Protein AF-A0A4Y1ZTB7-F1 (afdb_monomer)

Structure (mmCIF, N/CA/C/O backbone):
data_AF-A0A4Y1ZTB7-F1
#
_entry.id   A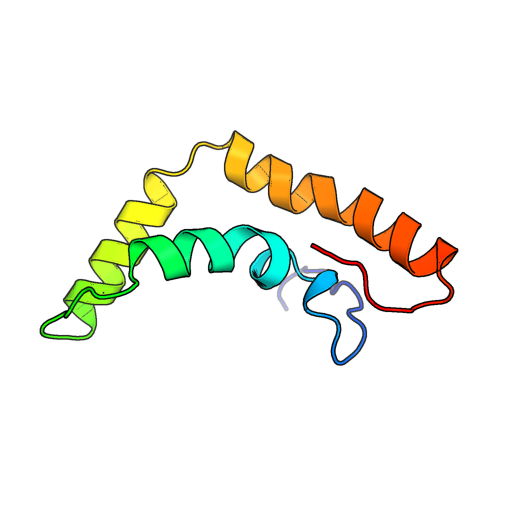F-A0A4Y1ZTB7-F1
#
loop_
_atom_site.group_PDB
_atom_site.id
_atom_site.type_symbol
_atom_site.label_atom_id
_atom_site.label_alt_id
_atom_site.label_comp_id
_atom_site.label_asym_id
_atom_site.label_entity_id
_atom_site.label_seq_id
_atom_site.pdbx_PDB_ins_code
_atom_site.Cartn_x
_atom_site.Cartn_y
_atom_site.Cartn_z
_atom_site.occupancy
_atom_site.B_iso_or_equiv
_atom_site.auth_seq_id
_atom_site.auth_comp_id
_atom_site.auth_asym_id
_atom_site.auth_atom_id
_atom_site.pdbx_PDB_model_num
ATOM 1 N N . MET A 1 1 ? -9.021 24.275 -11.525 1.00 59.78 1 MET A N 1
ATOM 2 C CA . MET A 1 1 ? -8.265 23.075 -11.941 1.00 59.78 1 MET A CA 1
ATOM 3 C C . MET A 1 1 ? -7.295 22.753 -10.824 1.00 59.78 1 MET A C 1
ATOM 5 O O . MET A 1 1 ? -6.582 23.649 -10.395 1.00 59.78 1 MET A O 1
ATOM 9 N N . SER A 1 2 ? -7.337 21.547 -10.269 1.00 79.81 2 SER A N 1
ATOM 10 C CA . SER A 1 2 ? -6.418 21.152 -9.201 1.00 79.81 2 SER A CA 1
ATOM 11 C C . SER A 1 2 ? -4.992 21.052 -9.765 1.00 79.81 2 SER A C 1
ATOM 13 O O . SER A 1 2 ? -4.810 20.374 -10.770 1.00 79.81 2 SER A O 1
ATOM 15 N N . GLY A 1 3 ? -4.004 21.726 -9.166 1.00 91.94 3 GLY A N 1
ATOM 16 C CA . GLY A 1 3 ? -2.615 21.824 -9.659 1.00 91.94 3 GLY A CA 1
ATOM 17 C C . GLY A 1 3 ? -1.773 20.543 -9.544 1.00 91.94 3 GLY A C 1
ATOM 18 O O . GLY A 1 3 ? -0.584 20.618 -9.252 1.00 91.94 3 GLY A O 1
ATOM 19 N N . TRP A 1 4 ? -2.384 19.372 -9.722 1.00 91.88 4 TRP A N 1
ATOM 20 C CA . TRP A 1 4 ? -1.723 18.071 -9.628 1.00 91.88 4 TRP A CA 1
ATOM 21 C C . TRP A 1 4 ? -1.105 17.660 -10.965 1.00 91.88 4 TRP A C 1
ATOM 23 O O . TRP A 1 4 ? -1.707 17.848 -12.020 1.00 91.88 4 TRP A O 1
ATOM 33 N N . SER A 1 5 ? 0.074 17.039 -10.903 1.00 93.69 5 SER A N 1
ATOM 34 C CA . SER A 1 5 ? 0.678 16.338 -12.041 1.00 93.69 5 SER A CA 1
ATOM 35 C C . SER A 1 5 ? 0.298 14.861 -12.000 1.00 93.69 5 SER A C 1
ATOM 37 O O . SER A 1 5 ? 0.423 14.219 -10.957 1.00 93.69 5 SER A O 1
ATOM 39 N N . LEU A 1 6 ? -0.157 14.322 -13.132 1.00 92.19 6 LEU A N 1
ATOM 40 C CA . LEU A 1 6 ? -0.500 12.908 -13.257 1.00 92.19 6 LEU A CA 1
ATOM 41 C C . LEU A 1 6 ? 0.751 12.087 -13.588 1.00 92.19 6 LEU A C 1
ATOM 43 O O . LEU A 1 6 ? 1.445 12.374 -14.562 1.00 92.19 6 LEU A O 1
ATOM 47 N N . ILE A 1 7 ? 1.014 11.049 -12.797 1.00 91.19 7 ILE A N 1
ATOM 48 C CA . ILE A 1 7 ? 2.069 10.072 -13.082 1.00 91.19 7 ILE A CA 1
ATOM 49 C C . ILE A 1 7 ? 1.510 9.039 -14.066 1.00 91.19 7 ILE A C 1
ATOM 51 O O . ILE A 1 7 ? 0.418 8.513 -13.852 1.00 91.19 7 ILE A O 1
ATOM 55 N N . GLN A 1 8 ? 2.249 8.746 -15.140 1.00 92.94 8 GLN A N 1
ATOM 56 C CA . GLN A 1 8 ? 1.850 7.706 -16.089 1.00 92.94 8 GLN A CA 1
ATOM 57 C C . GLN A 1 8 ? 1.896 6.329 -15.419 1.00 92.94 8 GLN A C 1
ATOM 59 O O . GLN A 1 8 ? 2.878 5.983 -14.763 1.00 92.94 8 GLN A O 1
ATOM 64 N N . HIS A 1 9 ? 0.837 5.544 -15.604 1.00 93.75 9 HIS A N 1
ATOM 65 C CA . HIS A 1 9 ? 0.728 4.194 -15.068 1.00 93.75 9 HIS A CA 1
ATOM 66 C C . HIS A 1 9 ? 0.397 3.2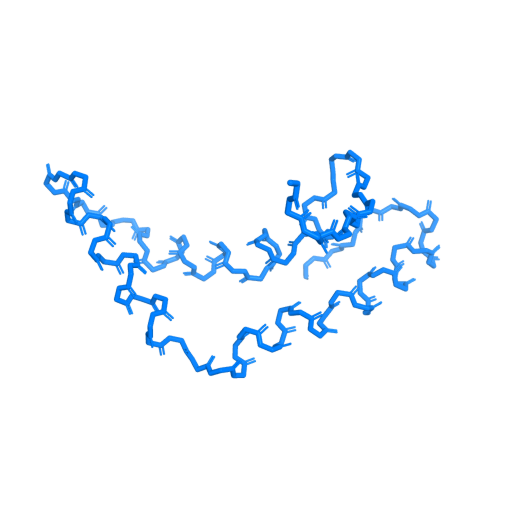16 -16.204 1.00 93.75 9 HIS A C 1
ATOM 68 O O . HIS A 1 9 ? -0.618 3.416 -16.879 1.00 93.75 9 HIS A O 1
ATOM 74 N N . PRO A 1 10 ? 1.241 2.199 -16.458 1.00 94.06 10 PRO A N 1
ATOM 75 C CA . PRO A 1 10 ? 0.971 1.214 -17.497 1.00 94.06 10 PRO A CA 1
ATOM 76 C C . PRO A 1 10 ? -0.272 0.367 -17.168 1.00 94.06 10 PRO A C 1
ATOM 78 O O . PRO A 1 10 ? -0.593 0.151 -15.996 1.00 94.06 10 PRO A O 1
ATOM 81 N N . PRO A 1 11 ? -1.000 -0.111 -18.193 1.00 95.69 11 PRO A N 1
ATOM 82 C CA . PRO A 1 11 ? -2.157 -0.972 -17.986 1.00 95.69 11 PRO A CA 1
ATOM 83 C C . PRO A 1 11 ? -1.737 -2.311 -17.363 1.00 95.69 11 PRO A C 1
ATOM 85 O O . PRO A 1 11 ? -0.682 -2.849 -17.682 1.00 95.69 11 PRO A O 1
ATOM 88 N N . TYR A 1 12 ? -2.605 -2.873 -16.515 1.00 93.88 12 TYR A N 1
ATOM 89 C CA . TYR A 1 12 ? -2.417 -4.180 -15.868 1.00 93.88 12 TYR A CA 1
ATOM 90 C C . TYR A 1 12 ? -1.160 -4.314 -14.993 1.00 93.88 12 TYR A C 1
ATOM 92 O O . TYR A 1 12 ? -0.667 -5.427 -14.839 1.00 93.88 12 TYR A O 1
ATOM 100 N N . SER A 1 13 ? -0.672 -3.229 -14.380 1.00 94.94 13 SER A N 1
ATOM 101 C CA . SER A 1 13 ? 0.544 -3.246 -13.545 1.00 94.94 13 SER A CA 1
ATOM 102 C C . SER A 1 13 ? 0.284 -2.997 -12.048 1.00 94.94 13 SER A C 1
ATOM 104 O O . SER A 1 13 ? 0.805 -2.033 -11.476 1.00 94.94 13 SER A O 1
ATOM 106 N N . PRO A 1 14 ? -0.497 -3.853 -11.355 1.00 95.19 14 PRO A N 1
ATOM 107 C CA . PRO A 1 14 ? -0.716 -3.722 -9.911 1.00 95.19 14 PRO A C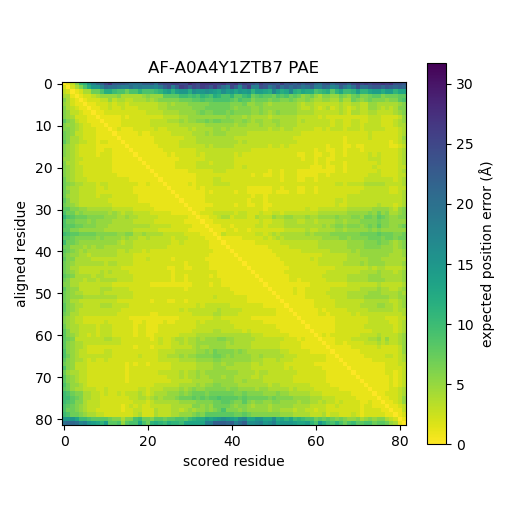A 1
ATOM 108 C C . PRO A 1 14 ? 0.582 -3.906 -9.104 1.00 95.19 14 PRO A C 1
ATOM 110 O O . PRO A 1 14 ? 0.727 -3.401 -7.994 1.00 95.19 14 PRO A O 1
ATOM 113 N N . ASP A 1 15 ? 1.573 -4.595 -9.661 1.00 95.25 15 ASP A N 1
ATOM 114 C CA . ASP A 1 15 ? 2.927 -4.697 -9.124 1.00 95.25 15 ASP A CA 1
ATOM 115 C C . ASP A 1 15 ? 3.688 -3.360 -9.128 1.00 95.25 15 ASP A C 1
ATOM 117 O O . ASP A 1 15 ? 4.677 -3.230 -8.407 1.00 95.25 15 ASP A O 1
ATOM 121 N N . LEU A 1 16 ? 3.205 -2.345 -9.849 1.00 95.75 16 LEU A N 1
ATOM 122 C CA . LEU A 1 16 ? 3.744 -0.983 -9.856 1.00 95.75 16 LEU A CA 1
ATOM 123 C C . LEU A 1 16 ? 2.855 0.026 -9.111 1.00 95.75 16 LEU A C 1
ATOM 125 O O . LEU A 1 16 ? 3.180 1.211 -9.067 1.00 95.75 16 LEU A O 1
ATOM 129 N N . ALA A 1 17 ? 1.755 -0.421 -8.500 1.00 95.50 17 ALA A N 1
ATOM 130 C CA . ALA A 1 17 ? 0.859 0.416 -7.710 1.00 95.50 17 ALA A CA 1
ATOM 131 C C . ALA A 1 17 ? 1.0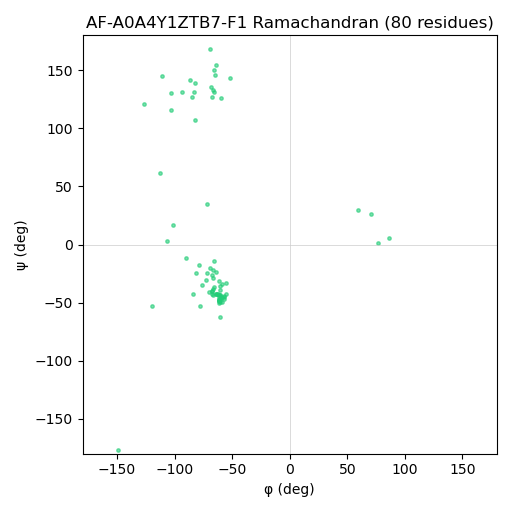85 0.184 -6.201 1.00 95.50 17 ALA A C 1
ATOM 133 O O . ALA A 1 17 ? 0.797 -0.909 -5.703 1.00 95.50 17 ALA A O 1
ATOM 134 N N . PRO A 1 18 ? 1.554 1.188 -5.427 1.00 95.50 18 PRO A N 1
ATOM 135 C CA . PRO A 1 18 ? 1.791 1.030 -3.986 1.00 95.50 18 PRO A CA 1
ATOM 136 C C . PRO A 1 18 ? 0.563 0.549 -3.208 1.00 95.50 18 PRO A C 1
ATOM 138 O O . PRO A 1 18 ? 0.690 -0.228 -2.258 1.00 95.50 18 PRO A O 1
ATOM 141 N N . SER A 1 19 ? -0.635 0.945 -3.639 1.00 96.06 19 SER A N 1
ATOM 142 C CA . SER A 1 19 ? -1.890 0.460 -3.066 1.00 96.06 19 SER A CA 1
ATOM 143 C C . SER A 1 19 ? -1.998 -1.069 -3.137 1.00 96.06 19 SER A C 1
ATOM 145 O O . SER A 1 19 ? -2.308 -1.712 -2.138 1.00 96.06 19 SER A O 1
ATOM 147 N N . ASP A 1 20 ? -1.668 -1.675 -4.277 1.00 96.19 20 ASP A N 1
ATOM 148 C CA . ASP A 1 20 ? -1.843 -3.110 -4.522 1.00 96.19 20 ASP A CA 1
ATOM 149 C C . ASP A 1 20 ? -0.692 -3.971 -3.999 1.00 96.19 20 ASP A C 1
ATOM 151 O O . ASP A 1 20 ? -0.907 -5.055 -3.427 1.00 96.19 20 ASP A O 1
ATOM 155 N N . PHE A 1 21 ? 0.552 -3.525 -4.196 1.00 95.06 21 PHE A N 1
ATOM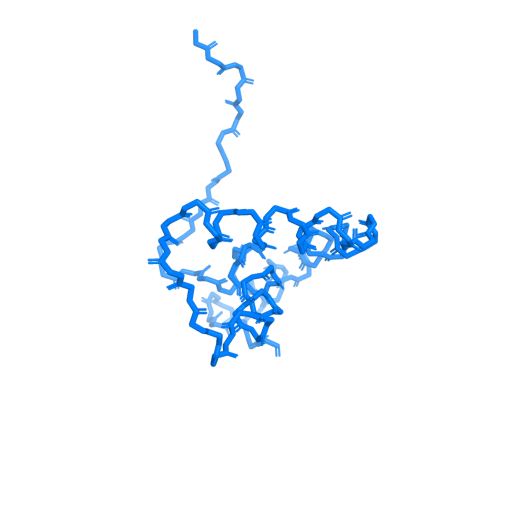 156 C CA . PHE A 1 21 ? 1.702 -4.318 -3.774 1.00 95.06 21 PHE A CA 1
ATOM 157 C C . PHE A 1 21 ? 2.025 -4.178 -2.287 1.00 95.06 21 PHE A C 1
ATOM 159 O O . PHE A 1 21 ? 2.593 -5.115 -1.727 1.00 95.06 21 PHE A O 1
ATOM 166 N N . HIS A 1 22 ? 1.642 -3.067 -1.645 1.00 96.56 22 HIS A N 1
ATOM 167 C CA . HIS A 1 22 ? 2.015 -2.767 -0.260 1.00 96.56 22 HIS A CA 1
ATOM 168 C C . HIS A 1 22 ? 0.823 -2.619 0.688 1.00 96.56 22 HIS A C 1
ATOM 170 O O . HIS A 1 22 ? 0.781 -3.304 1.705 1.00 96.56 22 HIS A O 1
ATOM 176 N N . LEU A 1 23 ? -0.158 -1.767 0.372 1.00 97.31 23 LEU A N 1
ATOM 177 C CA . LEU A 1 23 ? -1.227 -1.397 1.316 1.00 97.31 23 LEU A CA 1
ATOM 178 C C . LEU A 1 23 ? -2.317 -2.471 1.456 1.00 97.31 23 LEU A C 1
ATOM 180 O O . LEU A 1 23 ? -2.653 -2.897 2.563 1.00 97.31 23 LEU A O 1
ATOM 184 N N . PHE A 1 24 ? -2.888 -2.920 0.338 1.00 96.12 24 PHE A N 1
ATOM 185 C CA . PHE A 1 24 ? -4.081 -3.765 0.345 1.00 96.12 24 PHE A CA 1
ATOM 186 C C . PHE A 1 24 ? -3.821 -5.188 0.830 1.00 96.12 24 PHE A C 1
ATOM 188 O O . PHE A 1 24 ? -4.743 -5.827 1.323 1.00 96.12 24 PHE A O 1
ATOM 195 N N . GLY A 1 25 ? -2.593 -5.699 0.726 1.00 96.12 25 GLY A N 1
ATOM 196 C CA . GLY A 1 25 ? -2.251 -7.030 1.237 1.00 96.12 25 GLY A CA 1
ATOM 197 C C . GLY A 1 25 ? -2.466 -7.140 2.755 1.00 96.12 25 GLY A C 1
ATOM 198 O O . GLY A 1 25 ? -3.311 -7.923 3.188 1.00 96.12 25 GLY A O 1
ATOM 199 N N . PRO A 1 26 ? -1.741 -6.352 3.567 1.00 97.69 26 PRO A N 1
ATOM 200 C CA . PRO A 1 26 ? -1.948 -6.256 5.010 1.00 97.69 26 PRO A CA 1
ATOM 201 C C . PRO A 1 26 ? -3.384 -5.891 5.396 1.00 97.69 26 PRO A C 1
ATOM 203 O O . PRO A 1 26 ? -3.943 -6.529 6.285 1.00 97.69 26 PRO A O 1
ATOM 206 N N . LEU A 1 27 ? -4.007 -4.943 4.688 1.00 97.88 27 LEU A N 1
ATOM 207 C CA . LEU A 1 27 ? -5.386 -4.543 4.970 1.00 97.88 27 LEU A CA 1
ATOM 208 C C . LEU A 1 27 ? -6.372 -5.702 4.787 1.00 97.88 27 LEU A C 1
ATOM 210 O O . LEU A 1 27 ? -7.163 -5.984 5.681 1.00 97.88 27 LEU A O 1
ATOM 214 N N . LYS A 1 28 ? -6.287 -6.426 3.664 1.00 96.69 28 LYS A N 1
ATOM 215 C CA . LYS A 1 28 ? -7.124 -7.606 3.395 1.00 96.69 28 LYS A CA 1
ATOM 216 C C . LYS A 1 28 ? -6.917 -8.707 4.431 1.00 96.69 28 LYS A C 1
ATOM 218 O O . LYS A 1 28 ? -7.877 -9.377 4.784 1.00 96.69 28 LYS A O 1
ATOM 223 N N . ARG A 1 29 ? -5.693 -8.888 4.942 1.00 97.38 29 ARG A N 1
ATOM 224 C CA . ARG A 1 29 ? -5.431 -9.831 6.047 1.00 97.38 29 ARG A CA 1
ATOM 225 C C . ARG A 1 29 ? -6.102 -9.3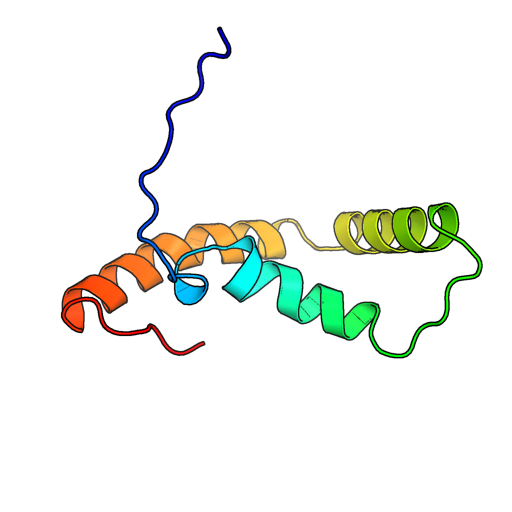85 7.344 1.00 97.38 29 ARG A C 1
ATOM 227 O O . ARG A 1 29 ? -6.603 -10.231 8.068 1.00 97.38 29 ARG A O 1
ATOM 234 N N . HIS A 1 30 ? -6.121 -8.082 7.623 1.00 97.31 30 HIS A N 1
ATOM 235 C CA . HIS A 1 30 ? -6.750 -7.525 8.823 1.00 97.31 30 HIS A CA 1
ATOM 236 C C . HIS A 1 30 ? -8.275 -7.662 8.819 1.00 97.31 30 HIS A C 1
ATOM 238 O O . HIS A 1 30 ? -8.866 -7.941 9.860 1.00 97.31 30 HIS A O 1
ATOM 244 N N . ILE A 1 31 ? -8.914 -7.459 7.666 1.00 96.94 31 ILE A N 1
ATOM 245 C CA . ILE A 1 31 ? -10.378 -7.575 7.528 1.00 96.94 31 ILE A CA 1
ATOM 246 C C . ILE A 1 31 ? -10.842 -8.985 7.142 1.00 96.94 31 ILE A C 1
ATOM 248 O O . ILE A 1 31 ? -12.033 -9.277 7.180 1.00 96.94 31 ILE A O 1
ATOM 252 N N . GLY A 1 32 ? -9.917 -9.862 6.755 1.00 97.06 32 GLY A N 1
ATOM 253 C CA . GLY A 1 32 ? -10.224 -11.215 6.312 1.00 97.06 32 GLY A CA 1
ATOM 254 C C . GLY A 1 32 ? -10.930 -12.020 7.400 1.00 97.06 32 GLY A C 1
ATOM 255 O O . GLY A 1 32 ? -10.439 -12.126 8.520 1.00 97.06 32 GLY A O 1
ATOM 256 N N . GLY A 1 33 ? -12.088 -12.591 7.062 1.00 95.31 33 GLY A N 1
ATOM 257 C CA . GLY A 1 33 ? -12.886 -13.411 7.979 1.00 95.31 33 GLY A CA 1
ATOM 258 C C . GLY A 1 33 ? -13.689 -12.626 9.021 1.00 95.31 33 GLY A C 1
ATOM 259 O O . GLY A 1 33 ? -14.384 -13.247 9.822 1.00 95.31 33 GLY A O 1
ATOM 260 N N . LYS A 1 34 ? -13.631 -11.288 9.018 1.00 96.50 34 LYS A N 1
ATOM 261 C CA . LYS A 1 34 ? -14.513 -10.456 9.843 1.00 96.50 34 LYS A CA 1
ATOM 262 C C . LYS A 1 34 ? -15.863 -10.282 9.150 1.00 96.50 34 LYS A C 1
ATOM 264 O O . LYS A 1 34 ? -15.924 -10.068 7.940 1.00 96.50 34 LYS A O 1
ATOM 269 N N . HIS A 1 35 ? -16.931 -10.346 9.937 1.00 97.44 35 HIS A N 1
ATOM 270 C CA . HIS A 1 35 ? -18.271 -9.955 9.520 1.00 97.44 35 HIS A CA 1
ATOM 271 C C . HIS A 1 35 ? -18.588 -8.590 10.127 1.00 97.44 35 HIS A C 1
ATOM 273 O O . HIS A 1 35 ? -18.396 -8.397 11.326 1.00 97.44 35 HIS A O 1
ATOM 279 N N . PHE A 1 36 ? -19.055 -7.668 9.294 1.00 97.19 36 PHE A N 1
ATOM 280 C CA . PHE A 1 36 ? -19.494 -6.328 9.683 1.00 97.19 36 PHE A CA 1
ATOM 281 C C . PHE A 1 36 ? -21.011 -6.253 9.508 1.00 97.19 36 PHE A C 1
ATOM 283 O O . PHE A 1 36 ? -21.540 -6.923 8.614 1.00 97.19 36 PHE A O 1
ATOM 290 N N . ALA A 1 37 ? -21.710 -5.521 10.379 1.00 97.69 37 ALA A N 1
ATOM 291 C CA . ALA A 1 37 ? -23.168 -5.451 10.318 1.00 97.69 37 ALA A CA 1
ATOM 292 C C . ALA A 1 37 ? -23.643 -4.531 9.185 1.00 97.69 37 ALA A C 1
ATOM 294 O O . ALA A 1 37 ? -24.651 -4.828 8.543 1.00 97.69 37 ALA A O 1
ATOM 295 N N . ASP A 1 38 ? -22.890 -3.462 8.923 1.00 98.06 38 ASP A N 1
ATOM 296 C CA . ASP A 1 38 ? -23.172 -2.451 7.908 1.00 98.06 38 ASP A CA 1
ATOM 297 C C . ASP A 1 38 ? -21.887 -1.827 7.319 1.00 98.06 38 ASP A C 1
ATOM 299 O O . ASP A 1 38 ? -20.757 -2.257 7.591 1.00 98.06 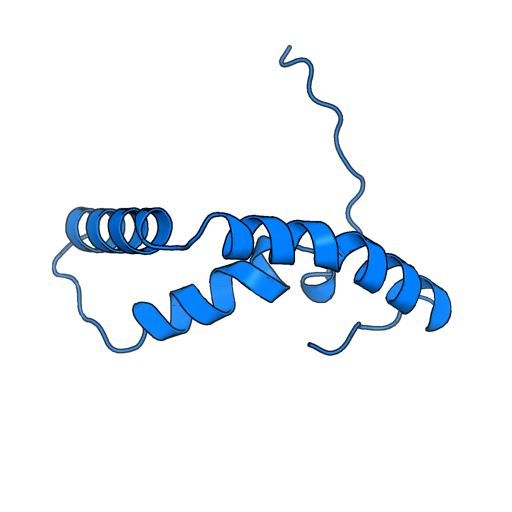38 ASP A O 1
ATOM 303 N N . ASP A 1 39 ? -22.078 -0.841 6.439 1.00 98.00 39 ASP A N 1
ATOM 304 C CA . ASP A 1 39 ? -20.993 -0.142 5.754 1.00 98.00 39 ASP A CA 1
ATOM 305 C C . ASP A 1 39 ? -20.240 0.810 6.701 1.00 98.00 39 ASP A C 1
ATOM 307 O O . ASP A 1 39 ? -19.035 1.028 6.541 1.00 98.00 39 ASP A O 1
ATOM 311 N N . GLU A 1 40 ? -20.921 1.374 7.698 1.00 98.25 40 GLU A N 1
ATOM 312 C CA . GLU A 1 40 ? -20.334 2.249 8.709 1.00 98.25 40 GLU A CA 1
ATOM 313 C C . GLU A 1 40 ? -19.313 1.498 9.574 1.00 98.25 40 GLU A C 1
ATOM 315 O O . GLU A 1 40 ? -18.208 2.004 9.808 1.00 98.25 40 GLU A O 1
ATOM 320 N N . ASP A 1 41 ? -19.636 0.269 9.977 1.00 98.06 41 ASP A N 1
ATOM 321 C CA . ASP A 1 41 ? -18.764 -0.614 10.750 1.00 98.06 41 ASP A CA 1
ATOM 322 C C . ASP A 1 41 ? -17.448 -0.906 10.012 1.00 98.06 41 ASP A C 1
ATOM 324 O O . ASP A 1 41 ? -16.353 -0.746 10.569 1.00 98.06 41 ASP A O 1
ATOM 328 N N . ILE A 1 42 ? -17.525 -1.305 8.736 1.00 97.69 42 ILE A N 1
ATOM 329 C CA . ILE A 1 42 ? -16.321 -1.581 7.939 1.00 97.69 42 ILE A CA 1
ATOM 330 C C . ILE A 1 42 ? -15.528 -0.297 7.674 1.00 97.69 42 ILE A C 1
ATOM 332 O O . ILE A 1 42 ? -14.300 -0.312 7.774 1.00 97.69 42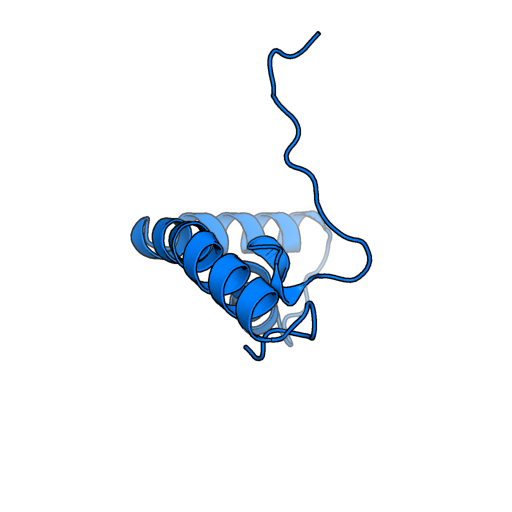 ILE A O 1
ATOM 336 N N . GLN A 1 43 ? -16.182 0.835 7.395 1.00 98.12 43 GLN A N 1
ATOM 337 C CA . GLN A 1 43 ? -15.488 2.115 7.229 1.00 98.12 43 GLN A CA 1
ATOM 338 C C . GLN A 1 43 ? -14.729 2.517 8.498 1.00 98.12 43 GLN A C 1
ATOM 340 O O . GLN A 1 43 ? -13.572 2.943 8.413 1.00 98.12 43 GLN A O 1
ATOM 345 N N . HIS A 1 44 ? -15.344 2.350 9.671 1.00 98.00 44 HIS A N 1
ATOM 346 C CA . HIS A 1 44 ? -14.709 2.643 10.950 1.00 98.00 44 HIS A CA 1
ATOM 347 C C . HIS A 1 44 ? -13.472 1.767 11.180 1.00 98.00 44 HIS A C 1
ATOM 349 O O . HIS A 1 44 ? -12.393 2.290 11.473 1.00 98.00 44 HIS A O 1
ATOM 355 N N . GLU A 1 45 ? -13.594 0.455 10.974 1.00 98.06 45 GLU A N 1
ATOM 356 C CA . GLU A 1 45 ? -12.492 -0.496 11.142 1.00 98.06 45 GLU A CA 1
ATOM 357 C C . GLU A 1 45 ? -11.329 -0.208 10.178 1.00 98.06 45 GLU A C 1
ATOM 359 O O . GLU A 1 45 ? -10.160 -0.216 10.578 1.00 98.06 45 GLU A O 1
ATOM 364 N N . LEU A 1 46 ? -11.633 0.100 8.912 1.00 97.75 46 LEU A N 1
ATOM 365 C CA . LEU A 1 46 ? -10.631 0.476 7.912 1.00 97.75 46 LEU A CA 1
ATOM 366 C C . LEU A 1 46 ? -9.877 1.746 8.325 1.00 97.75 46 LEU A C 1
ATOM 368 O O . LEU A 1 46 ? -8.644 1.781 8.269 1.00 97.75 46 LEU A O 1
ATOM 372 N N . LEU A 1 47 ? -10.599 2.781 8.765 1.00 98.06 47 LEU A N 1
ATOM 373 C CA . LEU A 1 47 ? -10.003 4.042 9.209 1.00 98.06 47 LEU A CA 1
ATOM 374 C C . LEU A 1 47 ? -9.137 3.857 10.457 1.00 98.06 47 LEU A C 1
ATOM 376 O O . LEU A 1 47 ? -8.044 4.426 10.529 1.00 98.06 47 LEU A O 1
ATOM 380 N N . LEU A 1 48 ? -9.596 3.065 11.428 1.00 98.06 48 LEU A N 1
ATOM 381 C CA . LEU A 1 48 ? -8.814 2.733 12.615 1.00 98.06 48 LEU A CA 1
ATOM 382 C C . LEU A 1 48 ? -7.527 2.003 12.237 1.00 98.06 48 LEU A C 1
ATOM 384 O O . LEU A 1 48 ? -6.447 2.426 12.653 1.00 98.06 48 LEU A O 1
ATOM 388 N N . TRP A 1 49 ? -7.622 0.961 11.410 1.00 98.25 49 TRP A N 1
ATOM 389 C CA . TRP A 1 49 ? -6.459 0.198 10.971 1.00 98.25 49 TRP A CA 1
ATOM 390 C C . TRP A 1 49 ? -5.439 1.082 10.248 1.00 98.25 49 TRP A C 1
ATOM 392 O O . TRP A 1 49 ? -4.249 1.019 10.561 1.00 98.25 49 TRP A O 1
ATOM 402 N N . MET A 1 50 ? -5.888 1.954 9.336 1.00 97.56 50 MET A N 1
ATOM 403 C CA . MET A 1 50 ? -5.001 2.887 8.631 1.00 97.56 50 MET A CA 1
ATOM 404 C C . MET A 1 50 ? -4.297 3.847 9.600 1.00 97.56 50 MET A C 1
ATOM 406 O O . MET A 1 50 ? -3.090 4.066 9.484 1.00 97.56 50 MET A O 1
ATOM 410 N N . ARG A 1 51 ? -5.011 4.395 10.590 1.00 97.69 51 ARG A N 1
ATOM 411 C CA . ARG A 1 51 ? -4.429 5.315 11.588 1.00 97.69 51 ARG A CA 1
ATOM 412 C C . ARG A 1 51 ? -3.423 4.642 12.520 1.00 97.69 51 ARG A C 1
ATOM 414 O O . ARG A 1 51 ? -2.546 5.324 13.040 1.00 97.69 51 ARG A O 1
ATOM 421 N N . GLN A 1 52 ? -3.549 3.336 12.735 1.00 97.88 52 GLN A N 1
ATOM 422 C CA . GLN A 1 52 ? -2.629 2.559 13.567 1.00 97.88 52 GLN A CA 1
ATOM 423 C C . GLN A 1 52 ? -1.324 2.202 12.847 1.00 97.88 52 GLN A C 1
ATOM 425 O O . GLN A 1 52 ? -0.351 1.844 13.511 1.00 97.88 52 GLN A O 1
ATOM 430 N N . GLN A 1 53 ? -1.272 2.291 11.512 1.00 98.19 53 GLN A N 1
ATOM 431 C CA . GLN A 1 53 ? -0.041 1.977 10.792 1.00 98.19 53 GLN A CA 1
ATOM 432 C C . GLN A 1 53 ? 1.039 3.034 11.074 1.00 98.19 53 GLN A C 1
ATOM 434 O O . GLN A 1 53 ? 0.757 4.236 11.019 1.00 98.19 53 GLN A O 1
ATOM 439 N N . PRO A 1 54 ? 2.289 2.617 11.337 1.00 98.12 54 PRO A N 1
ATOM 440 C CA . PRO A 1 54 ? 3.387 3.547 11.565 1.00 98.12 54 PRO A CA 1
ATOM 441 C C . PRO A 1 54 ? 3.676 4.369 10.300 1.00 98.12 54 PRO A C 1
ATOM 443 O O . PRO A 1 54 ? 3.422 3.925 9.179 1.00 98.12 54 PRO A O 1
ATOM 446 N N . LYS A 1 55 ? 4.248 5.570 10.438 1.00 97.81 55 LYS A N 1
ATOM 447 C CA . LYS A 1 55 ? 4.577 6.423 9.273 1.00 97.81 55 LYS A CA 1
ATOM 448 C C . LYS A 1 55 ? 5.531 5.712 8.311 1.00 97.81 55 LYS A C 1
ATOM 450 O O . LYS A 1 55 ? 5.421 5.846 7.093 1.00 97.81 55 LYS A O 1
ATOM 455 N N . GLU A 1 56 ? 6.422 4.910 8.874 1.00 98.12 56 GLU A N 1
ATOM 456 C CA . GLU A 1 56 ? 7.407 4.082 8.194 1.00 98.12 56 GLU A CA 1
ATOM 457 C C . GLU A 1 56 ? 6.743 3.042 7.287 1.00 98.12 56 GLU A C 1
ATOM 459 O O . GLU A 1 56 ? 7.285 2.731 6.230 1.00 98.12 56 GLU A O 1
ATOM 464 N N . PHE A 1 57 ? 5.546 2.555 7.641 1.00 97.69 57 PHE A N 1
ATOM 465 C CA . PHE A 1 57 ? 4.779 1.657 6.781 1.00 97.69 57 PHE A CA 1
ATOM 466 C C . PHE A 1 57 ? 4.436 2.349 5.460 1.00 97.69 57 PHE A C 1
ATOM 468 O O . PHE A 1 57 ? 4.725 1.813 4.394 1.00 97.69 57 PHE A O 1
ATOM 475 N N . TYR A 1 58 ? 3.888 3.562 5.502 1.00 96.69 58 TYR A N 1
ATOM 476 C CA . TYR A 1 58 ? 3.549 4.308 4.287 1.00 96.69 58 TYR A CA 1
ATOM 477 C C . TYR A 1 58 ? 4.794 4.726 3.500 1.00 96.69 58 TYR A C 1
ATOM 479 O O . TYR A 1 58 ? 4.835 4.579 2.276 1.00 96.69 58 TYR A O 1
ATOM 487 N N . ALA A 1 59 ? 5.833 5.191 4.200 1.00 97.06 59 ALA A N 1
ATOM 488 C CA . ALA A 1 59 ? 7.096 5.573 3.577 1.00 97.06 59 ALA A CA 1
ATOM 489 C C . ALA A 1 59 ? 7.761 4.393 2.849 1.00 97.06 59 ALA A C 1
ATOM 491 O O . ALA A 1 59 ? 8.283 4.572 1.749 1.00 97.06 59 ALA A O 1
ATOM 492 N N . ALA A 1 60 ? 7.697 3.182 3.414 1.00 96.31 60 ALA A N 1
ATOM 493 C CA . ALA A 1 60 ? 8.236 1.978 2.789 1.00 96.31 60 ALA A CA 1
ATOM 494 C C . ALA A 1 60 ? 7.528 1.635 1.469 1.00 96.31 60 ALA 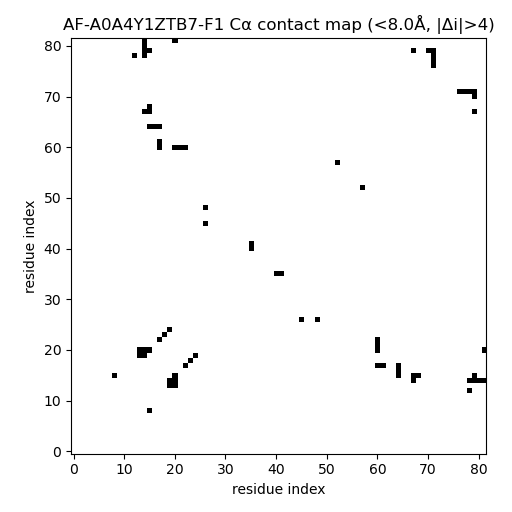A C 1
ATOM 496 O O . ALA A 1 60 ? 8.202 1.319 0.489 1.00 96.31 60 ALA A O 1
ATOM 497 N N . GLY A 1 61 ? 6.195 1.749 1.414 1.00 94.94 61 GLY A N 1
ATOM 498 C CA . GLY A 1 61 ? 5.422 1.503 0.192 1.00 94.94 61 GLY A CA 1
ATOM 499 C C . GLY A 1 61 ? 5.801 2.455 -0.943 1.00 94.94 61 GLY A C 1
ATOM 500 O O . GLY A 1 61 ? 6.088 2.017 -2.057 1.00 94.94 61 GLY A O 1
ATOM 501 N N . THR A 1 62 ? 5.885 3.753 -0.644 1.00 93.19 62 THR A N 1
ATOM 502 C CA . THR A 1 62 ? 6.313 4.770 -1.616 1.00 93.19 62 THR A CA 1
ATOM 503 C C . THR A 1 62 ? 7.779 4.592 -2.013 1.00 93.19 62 THR A C 1
ATOM 505 O O . THR A 1 62 ? 8.111 4.644 -3.194 1.00 93.19 62 THR A O 1
ATOM 508 N N . GLY A 1 63 ? 8.669 4.325 -1.054 1.00 94.81 63 GLY A N 1
ATOM 509 C CA . GLY A 1 63 ? 10.098 4.128 -1.316 1.00 94.81 63 GLY A CA 1
ATOM 510 C C . GLY A 1 63 ? 10.406 2.871 -2.136 1.00 94.81 63 GLY A C 1
ATOM 511 O O . GLY A 1 63 ? 11.371 2.847 -2.900 1.00 94.81 63 GLY A O 1
ATOM 512 N N . ALA A 1 64 ? 9.572 1.833 -2.033 1.00 95.50 64 ALA A N 1
ATOM 513 C CA . ALA A 1 64 ? 9.700 0.622 -2.838 1.00 95.50 64 ALA A CA 1
ATOM 514 C C . ALA A 1 64 ? 9.384 0.848 -4.328 1.00 95.50 64 ALA A C 1
ATOM 516 O O . ALA A 1 64 ? 9.834 0.059 -5.160 1.00 95.50 64 ALA A O 1
ATOM 517 N N . LEU A 1 65 ? 8.664 1.921 -4.678 1.00 94.44 65 LEU A N 1
ATOM 518 C CA . LEU A 1 65 ? 8.250 2.207 -6.052 1.00 94.44 65 LEU A CA 1
ATOM 519 C C . LEU A 1 65 ? 9.448 2.387 -6.994 1.00 94.44 65 LEU A C 1
ATOM 521 O O . LEU A 1 65 ? 9.477 1.784 -8.062 1.00 94.44 65 LEU A O 1
ATOM 525 N N . ILE A 1 66 ? 10.479 3.121 -6.558 1.00 92.44 66 ILE A N 1
ATOM 526 C CA . ILE A 1 66 ? 11.703 3.354 -7.346 1.00 92.44 66 ILE A CA 1
ATOM 527 C C . ILE A 1 66 ? 12.392 2.025 -7.680 1.00 92.44 66 ILE A C 1
ATOM 529 O O . ILE A 1 66 ? 12.749 1.774 -8.827 1.00 92.44 66 ILE A O 1
ATOM 533 N N . LYS A 1 67 ? 12.529 1.142 -6.684 1.00 94.25 67 LYS A N 1
ATOM 534 C CA . LYS A 1 67 ? 13.157 -0.177 -6.862 1.00 94.25 67 LYS A CA 1
ATOM 535 C C . LYS A 1 67 ? 12.338 -1.082 -7.784 1.00 94.25 67 LYS A C 1
ATOM 537 O O . LYS A 1 67 ? 12.905 -1.859 -8.544 1.00 94.25 67 LYS A O 1
ATOM 542 N N . ARG A 1 68 ? 11.005 -1.000 -7.712 1.00 95.62 68 ARG A N 1
ATOM 543 C CA . ARG A 1 68 ? 10.103 -1.776 -8.574 1.00 95.62 68 ARG A CA 1
ATOM 544 C C . ARG A 1 68 ? 10.150 -1.296 -10.021 1.00 95.62 68 ARG A C 1
ATOM 546 O O . ARG A 1 68 ? 10.214 -2.138 -10.908 1.00 95.62 68 ARG A O 1
ATOM 553 N N . TRP A 1 69 ? 10.193 0.014 -10.260 1.00 94.88 69 TRP A N 1
ATOM 554 C CA . TRP A 1 69 ? 10.384 0.560 -11.606 1.00 94.88 69 TRP A CA 1
ATOM 555 C C . TRP A 1 69 ? 11.712 0.131 -12.219 1.00 94.88 69 TRP A C 1
ATOM 557 O O . TRP A 1 69 ? 11.715 -0.375 -13.336 1.00 94.88 69 TRP A O 1
ATOM 567 N N . ASP A 1 70 ? 12.812 0.257 -11.476 1.00 96.06 70 ASP A N 1
ATOM 568 C CA . ASP A 1 70 ? 14.127 -0.193 -11.941 1.00 96.06 70 ASP A CA 1
ATOM 569 C C . ASP A 1 70 ? 14.114 -1.685 -12.308 1.00 96.06 70 ASP A C 1
ATOM 571 O O . ASP A 1 70 ? 14.515 -2.078 -13.402 1.00 96.06 70 ASP A O 1
ATOM 575 N N . LYS A 1 71 ? 13.538 -2.524 -11.441 1.00 96.31 71 LYS A N 1
ATOM 576 C CA . LYS A 1 71 ? 13.395 -3.955 -11.717 1.00 96.31 71 LYS A CA 1
ATOM 577 C C . LYS A 1 71 ? 12.541 -4.233 -12.956 1.00 96.31 71 LYS A C 1
ATOM 579 O O . LYS A 1 71 ? 12.957 -5.048 -13.768 1.00 96.31 71 LYS A O 1
ATOM 584 N N . CYS A 1 72 ? 11.395 -3.567 -13.105 1.00 96.44 72 CYS A N 1
ATOM 585 C CA . CYS A 1 72 ? 10.507 -3.699 -14.264 1.00 96.44 72 CYS A CA 1
ATOM 586 C C . CYS A 1 72 ? 11.245 -3.380 -15.574 1.00 96.44 72 CYS A C 1
ATOM 588 O O . CYS A 1 72 ? 11.172 -4.149 -16.529 1.00 96.44 72 CYS A O 1
ATOM 590 N N . ILE A 1 73 ? 12.034 -2.301 -15.595 1.00 95.94 73 ILE A N 1
ATOM 591 C CA . ILE A 1 73 ? 12.867 -1.930 -16.747 1.00 95.94 73 ILE A CA 1
ATOM 592 C C . ILE A 1 73 ? 13.901 -3.025 -17.039 1.00 95.94 73 ILE A C 1
ATOM 594 O O . ILE A 1 73 ? 14.024 -3.472 -18.179 1.00 95.94 73 ILE A O 1
ATOM 598 N N . ASN A 1 74 ? 14.602 -3.499 -16.007 1.00 97.19 74 ASN A N 1
ATOM 599 C CA . ASN A 1 74 ? 15.669 -4.493 -16.144 1.00 97.19 74 ASN A CA 1
ATOM 600 C C . ASN A 1 74 ? 15.177 -5.878 -16.604 1.00 97.19 74 ASN A C 1
ATOM 602 O O . ASN A 1 74 ? 15.964 -6.646 -17.153 1.00 97.19 74 ASN A O 1
ATOM 606 N N . ILE A 1 75 ? 13.893 -6.196 -16.415 1.00 96.44 75 ILE A N 1
ATOM 607 C CA . ILE A 1 75 ? 13.268 -7.437 -16.911 1.00 96.44 75 ILE A CA 1
ATOM 608 C C . ILE A 1 75 ? 12.442 -7.225 -18.187 1.00 96.44 75 ILE A C 1
ATOM 610 O O . ILE A 1 75 ? 11.632 -8.073 -18.547 1.00 96.44 75 ILE A O 1
ATOM 614 N N . GLY A 1 76 ? 12.634 -6.102 -18.887 1.00 95.56 76 GLY A N 1
ATOM 615 C CA . GLY A 1 76 ? 11.988 -5.848 -20.177 1.00 95.56 76 GLY A CA 1
ATOM 616 C C . GLY A 1 76 ? 10.483 -5.585 -20.087 1.00 95.56 76 GLY A C 1
ATOM 617 O O . GLY A 1 76 ? 9.765 -5.835 -21.050 1.00 95.56 76 GLY A O 1
ATOM 618 N N . GLY A 1 77 ? 10.003 -5.086 -18.945 1.00 94.06 77 GLY A N 1
ATOM 619 C CA . GLY A 1 77 ? 8.591 -4.784 -18.711 1.00 94.06 77 GLY A CA 1
ATOM 620 C C . GLY A 1 77 ? 7.753 -5.961 -18.208 1.00 94.06 77 GLY A C 1
ATOM 621 O O . GLY A 1 77 ? 6.541 -5.809 -18.083 1.00 94.06 77 GLY A O 1
ATOM 622 N N . ASP A 1 78 ? 8.369 -7.111 -17.916 1.00 95.31 78 ASP A N 1
ATOM 623 C CA . ASP A 1 78 ? 7.678 -8.249 -17.299 1.00 95.31 78 ASP A CA 1
ATOM 624 C C . ASP A 1 78 ? 7.278 -7.951 -15.836 1.00 95.31 78 ASP A C 1
ATOM 626 O O . ASP A 1 78 ? 7.701 -6.959 -15.230 1.00 95.31 78 ASP A O 1
ATOM 630 N N . TYR A 1 79 ? 6.444 -8.813 -15.258 1.00 94.19 79 TYR A N 1
ATOM 631 C CA . TYR A 1 79 ? 5.879 -8.630 -13.927 1.00 94.19 79 TYR A CA 1
ATOM 632 C C . TYR A 1 79 ? 6.928 -8.687 -12.815 1.00 94.19 79 TYR A C 1
ATOM 634 O O . TYR A 1 79 ? 7.701 -9.640 -12.663 1.00 94.19 79 TYR A O 1
ATOM 642 N N . VAL A 1 80 ? 6.881 -7.695 -11.929 1.00 92.50 80 VAL A N 1
ATOM 643 C CA . VAL A 1 80 ? 7.711 -7.657 -10.732 1.00 92.50 80 VAL A CA 1
ATOM 644 C C . VAL A 1 80 ? 7.072 -8.501 -9.630 1.00 92.50 80 VAL A C 1
ATOM 646 O O . VAL A 1 80 ? 6.096 -8.104 -8.990 1.00 92.50 80 VAL A O 1
ATOM 649 N N . ALA A 1 81 ? 7.673 -9.664 -9.358 1.00 83.25 81 ALA A N 1
ATOM 650 C CA . ALA A 1 81 ? 7.288 -10.510 -8.228 1.00 83.25 81 ALA A CA 1
ATOM 651 C C . ALA A 1 81 ? 7.256 -9.724 -6.901 1.00 83.25 81 ALA A C 1
ATOM 653 O O . ALA A 1 81 ? 8.087 -8.833 -6.678 1.00 83.25 81 ALA A O 1
ATOM 654 N N . LYS A 1 82 ? 6.277 -10.064 -6.049 1.00 66.75 82 LYS A N 1
ATOM 655 C CA . LYS A 1 82 ? 6.095 -9.463 -4.722 1.00 66.75 82 LYS A CA 1
ATOM 656 C C . LYS A 1 82 ? 7.237 -9.774 -3.770 1.00 66.75 82 LYS A C 1
ATOM 658 O O . LYS A 1 82 ? 7.733 -10.919 -3.796 1.00 66.75 82 LYS A O 1
#

Foldseek 3Di:
DPPDDDDDDDPPALVLPLCRVQPVVVVCVQCPPDDDPDPVRVVVSSVVVVVPDDPVSVVVSVVCNVVSVVVCVVVVNDHDDD

Organism: Araneus ventricosus (NCBI:txid182803)

InterPro domains:
  IPR036397 Ribonuclease H superfamily [G3DSA:3.30.420.10] (1-81)
  IPR052709 Transposase-Methyltransferase Hybrid [PTHR46060] (3-80)

Secondary structure (DSSP, 8-state):
---PPPPP--TT-GGG-HIIIIIHHHHHHHHTT---SSHHHHHHHHHHHHHHS-HHHHHHHHHHHHHHHHHHHHTTT-----

Solvent-accessible surface area (backbone atoms only — not comparable to full-atom values): 5167 Å² total; per-residue (Å²): 131,81,95,72,83,86,76,90,73,72,85,95,44,52,64,75,33,47,58,58,65,46,50,46,55,60,49,49,60,71,54,56,92,64,86,64,96,49,71,65,53,47,52,51,52,52,54,51,54,60,70,69,52,55,72,64,57,58,50,48,32,61,61,45,45,61,59,45,52,53,50,21,59,76,57,76,69,48,86,56,80,132

pLDDT: mean 94.89, std 5.79, range [59.78, 98.25]

Nearest PDB structures (foldseek):
  3f2k-assembly2_B  TM=9.249E-01  e=1.033E-04  Homo sapiens
  3k9j-assembly3_B  TM=9.313E-01  e=1.598E-04  Homo sapiens
  3k9j-assembly2_A  TM=9.330E-01  e=1.502E-04  Homo sapiens
  3k9k-assembly3_B  TM=9.411E-01  e=2.631E-04  Homo sapiens
  3f2k-assembly1_A  TM=9.373E-01  e=4.905E-04  Homo sapiens

Mean predicted aligned error: 3.69 Å

Radius of gyration: 15.78 Å; Cα contacts (8 Å, |Δi|>4): 38; chains: 1; bounding box: 39×36×34 Å

Sequence (82 aa):
MSGWSLIQHPPYSPDLAPSDFHLFGPLKRHIGGKHFADDEDIQHELLLWMRQQPKEFYAAGTGALIKRWDKCINIGGDYVAK